Protein AF-A0A7Y7AGE1-F1 (afdb_monomer_lite)

Structure (mmCIF, N/CA/C/O backbone):
data_AF-A0A7Y7AGE1-F1
#
_entry.id   AF-A0A7Y7AGE1-F1
#
loop_
_atom_site.group_PDB
_atom_site.id
_atom_site.type_symbol
_atom_site.label_atom_id
_atom_site.label_alt_id
_atom_site.label_comp_id
_atom_site.label_asym_id
_atom_site.label_entity_id
_atom_site.label_seq_id
_atom_site.pdbx_PDB_ins_code
_atom_site.Cartn_x
_atom_site.Cartn_y
_atom_site.Cartn_z
_atom_site.occupancy
_atom_site.B_iso_or_equiv
_atom_site.auth_seq_id
_atom_site.auth_comp_id
_atom_site.auth_asym_id
_atom_site.auth_atom_id
_atom_site.pdbx_PDB_model_num
ATOM 1 N N . MET A 1 1 ? -17.726 -6.068 -0.610 1.00 69.38 1 MET A N 1
ATOM 2 C CA . MET A 1 1 ? -16.366 -5.633 -0.973 1.00 69.38 1 MET A CA 1
ATOM 3 C C . MET A 1 1 ? -15.439 -6.818 -0.758 1.00 69.38 1 MET A C 1
ATOM 5 O O . MET A 1 1 ? -15.573 -7.472 0.273 1.00 69.38 1 MET A O 1
ATOM 9 N N . ASP A 1 2 ? -14.623 -7.178 -1.748 1.00 85.50 2 ASP A N 1
ATOM 10 C CA . ASP A 1 2 ? -13.663 -8.278 -1.608 1.00 85.50 2 ASP A CA 1
ATOM 11 C C . ASP A 1 2 ? -12.517 -7.809 -0.698 1.00 85.50 2 ASP A C 1
ATOM 13 O O . ASP A 1 2 ? -11.863 -6.814 -0.989 1.00 85.50 2 ASP A O 1
ATOM 17 N N . LYS A 1 3 ? -12.334 -8.489 0.438 1.00 86.19 3 LYS A N 1
ATOM 18 C CA . LYS A 1 3 ? -11.320 -8.181 1.462 1.00 86.19 3 LYS A CA 1
ATOM 19 C C . LYS A 1 3 ? -10.114 -9.132 1.377 1.00 86.19 3 LYS A C 1
ATOM 21 O O . LYS A 1 3 ? -9.362 -9.287 2.336 1.00 86.19 3 LYS A O 1
ATOM 26 N N . SER A 1 4 ? -9.967 -9.870 0.275 1.00 93.31 4 SER A N 1
ATOM 27 C CA . SER A 1 4 ? -8.848 -10.789 0.091 1.00 93.31 4 SER A CA 1
ATOM 28 C C . SER A 1 4 ? -7.565 -10.035 -0.253 1.00 93.31 4 SER A C 1
ATOM 30 O O . SER A 1 4 ? -7.559 -9.051 -0.993 1.00 93.31 4 SER A O 1
ATOM 32 N N . PHE A 1 5 ? -6.432 -10.557 0.223 1.00 92.25 5 PHE A N 1
ATOM 33 C CA . PHE A 1 5 ? -5.130 -9.982 -0.111 1.00 92.25 5 PHE A CA 1
ATOM 34 C C . PHE A 1 5 ? -4.842 -10.026 -1.620 1.00 92.25 5 PHE A C 1
ATOM 36 O O . PHE A 1 5 ? -4.198 -9.129 -2.153 1.00 92.25 5 PHE A O 1
ATOM 43 N N . THR A 1 6 ? -5.356 -11.034 -2.330 1.00 93.00 6 THR A N 1
ATOM 44 C CA . THR A 1 6 ? -5.232 -11.129 -3.789 1.00 93.00 6 THR A CA 1
ATOM 45 C C . THR A 1 6 ? -5.949 -9.982 -4.497 1.00 93.00 6 THR A C 1
ATOM 47 O O . THR A 1 6 ? -5.384 -9.395 -5.419 1.00 93.00 6 THR A O 1
ATOM 50 N N . PHE A 1 7 ? -7.159 -9.625 -4.057 1.00 92.19 7 PHE A N 1
ATOM 51 C CA . PHE A 1 7 ? -7.859 -8.455 -4.581 1.00 92.19 7 PHE A CA 1
ATOM 52 C C . PHE A 1 7 ? -7.078 -7.169 -4.282 1.00 92.19 7 PHE A C 1
ATOM 54 O O . PHE A 1 7 ? -6.804 -6.400 -5.201 1.00 92.19 7 PHE A O 1
ATOM 61 N N . PHE A 1 8 ? -6.613 -6.991 -3.040 1.00 92.31 8 PHE A N 1
ATOM 62 C CA . PHE A 1 8 ? -5.775 -5.853 -2.649 1.00 92.31 8 PHE A CA 1
ATOM 63 C C . PHE A 1 8 ? -4.520 -5.720 -3.522 1.00 92.31 8 PHE A C 1
ATOM 65 O O . PHE A 1 8 ? -4.226 -4.647 -4.041 1.00 92.31 8 PHE A O 1
ATOM 72 N N . GLN A 1 9 ? -3.803 -6.821 -3.752 1.00 91.25 9 GLN A N 1
ATOM 73 C CA . GLN A 1 9 ? -2.637 -6.853 -4.633 1.00 91.25 9 GLN A CA 1
ATOM 74 C C . GLN A 1 9 ? -2.954 -6.406 -6.058 1.00 91.25 9 GLN A C 1
ATOM 76 O O . GLN A 1 9 ? -2.137 -5.713 -6.660 1.00 91.25 9 GLN A O 1
ATOM 81 N N . ASN A 1 10 ? -4.105 -6.797 -6.604 1.00 90.12 10 ASN A N 1
ATOM 82 C CA . ASN A 1 10 ? -4.500 -6.391 -7.948 1.00 90.12 10 ASN A CA 1
ATOM 83 C C . ASN A 1 10 ? -4.824 -4.895 -8.004 1.00 90.12 10 ASN A C 1
ATOM 85 O O . ASN A 1 10 ? -4.302 -4.218 -8.881 1.00 90.12 10 ASN A O 1
ATOM 89 N N . VAL A 1 11 ? -5.551 -4.364 -7.014 1.00 90.75 11 VAL A N 1
ATOM 90 C CA . VAL A 1 11 ? -5.796 -2.914 -6.892 1.00 90.75 11 VAL A CA 1
ATOM 91 C C . VAL A 1 11 ? -4.474 -2.142 -6.855 1.00 90.75 11 VAL A C 1
ATOM 93 O O . VAL A 1 11 ? -4.287 -1.183 -7.600 1.00 90.75 11 VAL A O 1
ATOM 96 N N . MET A 1 12 ? -3.517 -2.588 -6.035 1.00 90.31 12 MET A N 1
ATOM 97 C CA . MET A 1 12 ? -2.203 -1.943 -5.945 1.00 90.31 12 MET A CA 1
ATOM 98 C C . MET A 1 12 ? -1.417 -2.048 -7.257 1.00 90.31 12 MET A C 1
ATOM 100 O O . MET A 1 12 ? -0.765 -1.090 -7.657 1.00 90.31 12 MET A O 1
ATOM 104 N N . LYS A 1 13 ? -1.476 -3.180 -7.966 1.00 88.19 13 LYS A N 1
ATOM 105 C CA . LYS A 1 13 ? -0.826 -3.319 -9.280 1.00 88.19 13 LYS A CA 1
ATOM 106 C C . LYS A 1 13 ? -1.416 -2.372 -10.319 1.00 88.19 13 LYS A C 1
ATOM 108 O O . LYS A 1 13 ? -0.651 -1.743 -11.047 1.00 88.19 13 LYS A O 1
ATOM 113 N N . ASP A 1 14 ? -2.739 -2.262 -10.366 1.00 88.19 14 ASP A N 1
ATOM 114 C CA . ASP A 1 14 ? -3.439 -1.404 -11.320 1.00 88.19 14 ASP A CA 1
ATOM 115 C C . ASP A 1 14 ? -3.145 0.077 -11.043 1.00 88.19 14 ASP A C 1
ATOM 117 O O . ASP A 1 14 ? -2.860 0.837 -11.970 1.00 88.19 14 ASP A O 1
ATOM 121 N N . ALA A 1 15 ? -3.080 0.465 -9.766 1.00 86.62 15 ALA A N 1
ATOM 122 C CA . ALA A 1 15 ? -2.690 1.810 -9.346 1.00 86.62 15 ALA A CA 1
ATOM 123 C C . ALA A 1 15 ? -1.250 2.184 -9.770 1.00 86.62 15 ALA A C 1
ATOM 125 O O . ALA A 1 15 ? -0.953 3.351 -10.020 1.00 86.62 15 ALA A O 1
ATOM 126 N N . PHE A 1 16 ? -0.351 1.201 -9.897 1.00 82.06 16 PHE A N 1
ATOM 127 C CA . PHE A 1 16 ? 1.056 1.390 -10.288 1.00 82.06 16 PHE A CA 1
ATOM 128 C C . PHE A 1 16 ? 1.345 1.147 -11.779 1.00 82.06 16 PHE A C 1
ATOM 130 O O . PHE A 1 16 ? 2.519 1.049 -12.160 1.00 82.06 16 PHE A O 1
ATOM 137 N N . ALA A 1 17 ? 0.320 1.038 -12.631 1.00 74.06 17 ALA A N 1
ATOM 138 C CA . ALA A 1 17 ? 0.479 0.671 -14.037 1.00 74.06 17 ALA A CA 1
ATOM 139 C C . ALA A 1 17 ? 1.574 1.481 -14.775 1.00 74.06 17 ALA A C 1
ATOM 141 O O . ALA A 1 17 ? 1.748 2.686 -14.584 1.00 74.06 17 ALA A O 1
ATOM 142 N N . GLY A 1 18 ? 2.323 0.801 -15.653 1.00 71.38 18 GLY A N 1
ATOM 143 C CA . GLY A 1 18 ? 3.429 1.386 -16.421 1.00 71.38 18 GLY A CA 1
ATOM 144 C C . GLY A 1 18 ? 4.798 1.226 -15.749 1.00 71.38 18 GLY A C 1
ATOM 145 O O . GLY A 1 18 ? 5.133 0.159 -15.238 1.00 71.38 18 GLY A O 1
ATOM 146 N N . SER A 1 19 ? 5.621 2.279 -15.773 1.00 60.25 19 SER A N 1
ATOM 147 C CA . SER A 1 19 ? 7.038 2.275 -15.353 1.00 60.25 19 SER A CA 1
ATOM 148 C C . SER A 1 19 ? 7.273 1.966 -13.869 1.00 60.25 19 SER A C 1
ATOM 150 O O . SER A 1 19 ? 8.413 1.765 -13.459 1.00 60.25 19 SER A O 1
ATOM 152 N N . PHE A 1 20 ? 6.215 1.965 -13.058 1.00 63.88 20 PHE A N 1
ATOM 153 C CA . PHE A 1 20 ? 6.279 1.837 -11.604 1.00 63.88 20 PHE A CA 1
ATOM 154 C C . PHE A 1 20 ? 5.892 0.438 -11.097 1.00 63.88 20 PHE A C 1
ATOM 156 O O . PHE A 1 20 ? 6.051 0.149 -9.910 1.00 63.88 20 PHE A O 1
ATOM 163 N N . ALA A 1 21 ? 5.467 -0.455 -11.998 1.00 66.38 21 ALA A N 1
ATOM 164 C CA . ALA A 1 21 ? 4.986 -1.796 -11.673 1.00 66.38 21 ALA A CA 1
ATOM 165 C C . ALA A 1 21 ? 6.027 -2.685 -10.966 1.00 66.38 21 ALA A C 1
ATOM 167 O O . ALA A 1 21 ? 5.657 -3.658 -10.323 1.00 66.38 21 ALA A O 1
ATOM 168 N N . SER A 1 22 ? 7.324 -2.375 -11.050 1.00 71.50 22 SER A N 1
ATOM 169 C CA . SER A 1 22 ? 8.381 -3.157 -10.394 1.00 71.50 22 SER A CA 1
ATOM 170 C C . SER A 1 22 ? 8.583 -2.841 -8.907 1.00 71.50 22 SER A C 1
ATOM 172 O O . SER A 1 22 ? 9.380 -3.521 -8.266 1.00 71.50 22 SER A O 1
ATOM 174 N N . ALA A 1 23 ? 7.935 -1.798 -8.371 1.00 72.56 23 ALA A N 1
ATOM 175 C CA . ALA A 1 23 ? 8.096 -1.361 -6.977 1.00 72.56 23 ALA A CA 1
ATOM 176 C C . ALA A 1 23 ? 6.802 -1.449 -6.148 1.00 72.56 23 ALA A C 1
ATOM 178 O O . ALA A 1 23 ? 6.797 -1.072 -4.977 1.00 72.56 23 ALA A O 1
ATOM 179 N N . TYR A 1 24 ? 5.700 -1.940 -6.726 1.00 79.88 24 TYR A N 1
ATOM 180 C CA . TYR A 1 24 ? 4.398 -1.979 -6.047 1.00 79.88 24 TYR A CA 1
ATOM 181 C C . TYR A 1 24 ? 4.404 -2.842 -4.769 1.00 79.88 24 TYR A C 1
ATOM 183 O O . TYR A 1 24 ? 3.575 -2.642 -3.896 1.00 79.88 24 TYR A O 1
ATOM 191 N N . ASP A 1 25 ? 5.322 -3.798 -4.632 1.00 79.00 25 ASP A N 1
ATOM 192 C CA . ASP A 1 25 ? 5.447 -4.677 -3.465 1.00 79.00 25 ASP A CA 1
ATOM 193 C C . ASP A 1 25 ? 6.415 -4.140 -2.393 1.00 79.00 25 ASP A C 1
ATOM 195 O O . ASP A 1 25 ? 6.484 -4.692 -1.293 1.00 79.00 25 ASP A O 1
ATOM 199 N N . LYS A 1 26 ? 7.124 -3.041 -2.683 1.00 81.50 26 LYS A N 1
ATOM 200 C CA . LYS A 1 26 ? 8.113 -2.405 -1.803 1.00 81.50 26 LYS A CA 1
ATOM 201 C C . LYS 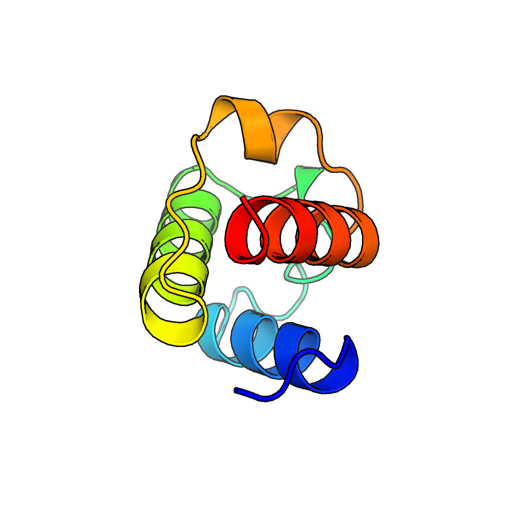A 1 26 ? 7.607 -1.058 -1.305 1.00 81.50 26 LYS A C 1
ATOM 203 O O . LYS A 1 26 ? 8.036 -0.008 -1.774 1.00 81.50 26 LYS A O 1
ATOM 208 N N . VAL A 1 27 ? 6.710 -1.099 -0.322 1.00 82.69 27 VAL A N 1
ATOM 209 C CA . VAL A 1 27 ? 6.037 0.093 0.229 1.00 82.69 27 VAL A CA 1
ATOM 210 C C . VAL A 1 27 ? 7.032 1.166 0.692 1.00 82.69 27 VAL A C 1
ATOM 212 O O . VAL A 1 27 ? 6.841 2.349 0.426 1.00 82.69 27 VAL A O 1
ATOM 215 N N . GLN A 1 28 ? 8.141 0.751 1.307 1.00 81.50 28 GLN A N 1
ATOM 216 C CA . GLN A 1 28 ? 9.216 1.642 1.766 1.00 81.50 28 GLN A CA 1
ATOM 217 C C . GLN A 1 28 ? 9.929 2.417 0.639 1.00 81.50 28 GLN A C 1
ATOM 219 O O . GLN A 1 28 ? 10.514 3.467 0.897 1.00 81.50 28 GLN A O 1
ATOM 224 N N . ASP A 1 29 ? 9.894 1.904 -0.595 1.00 84.88 29 ASP A N 1
ATOM 225 C CA . ASP A 1 29 ? 10.570 2.497 -1.755 1.00 84.88 29 ASP A CA 1
ATOM 226 C C . ASP A 1 29 ? 9.632 3.434 -2.534 1.00 84.88 29 ASP A C 1
ATOM 228 O O . ASP A 1 29 ? 10.024 4.022 -3.547 1.00 84.88 29 ASP A O 1
ATOM 232 N N . TRP A 1 30 ? 8.378 3.575 -2.093 1.00 86.81 30 TRP A N 1
ATOM 233 C CA . TRP A 1 30 ? 7.418 4.448 -2.746 1.00 86.81 30 TRP A CA 1
ATOM 234 C C . TRP A 1 30 ? 7.808 5.913 -2.572 1.00 86.81 30 TRP A C 1
ATOM 236 O O . TRP A 1 30 ? 7.960 6.441 -1.472 1.00 86.81 30 TRP A O 1
ATOM 246 N N . THR A 1 31 ? 7.907 6.603 -3.700 1.00 87.38 31 THR A N 1
ATOM 247 C CA . THR A 1 31 ? 7.960 8.062 -3.745 1.00 87.38 31 THR A CA 1
ATOM 248 C C . THR A 1 31 ? 6.676 8.664 -3.175 1.00 87.38 31 THR A C 1
ATOM 250 O O . THR A 1 31 ? 5.617 8.034 -3.194 1.00 87.38 31 THR A O 1
ATOM 253 N N . SER A 1 32 ? 6.721 9.933 -2.763 1.00 87.38 32 SER A N 1
ATOM 254 C CA . SER A 1 32 ? 5.532 10.637 -2.263 1.00 87.38 32 SER A CA 1
ATOM 255 C C . SER A 1 32 ? 4.356 10.594 -3.246 1.00 87.38 32 SER A C 1
ATOM 257 O O . SER A 1 32 ? 3.211 10.480 -2.824 1.00 87.38 32 SER A O 1
ATOM 259 N N . MET A 1 33 ? 4.628 10.641 -4.556 1.00 87.88 33 MET A N 1
ATOM 260 C CA . MET A 1 33 ? 3.594 10.537 -5.591 1.00 87.88 33 MET A CA 1
ATOM 261 C C . MET A 1 33 ? 2.953 9.145 -5.621 1.00 87.88 33 MET A C 1
ATOM 263 O O . MET A 1 33 ? 1.733 9.037 -5.677 1.00 87.88 33 MET A O 1
ATOM 267 N N . GLN A 1 34 ? 3.762 8.088 -5.536 1.00 86.75 34 GLN A N 1
ATOM 268 C CA . GLN A 1 34 ? 3.272 6.709 -5.475 1.00 86.75 34 GLN A CA 1
ATOM 269 C C . GLN A 1 34 ? 2.460 6.461 -4.203 1.00 86.75 34 GLN A C 1
ATOM 271 O O . GLN A 1 34 ? 1.395 5.857 -4.266 1.00 86.75 34 GLN A O 1
ATOM 276 N N . SER A 1 35 ? 2.907 6.991 -3.061 1.00 88.38 35 SER A N 1
ATOM 277 C CA . SER A 1 35 ? 2.139 6.923 -1.817 1.00 88.38 35 SER A CA 1
ATOM 278 C C . SER A 1 35 ? 0.773 7.596 -1.951 1.00 88.38 35 SER A C 1
ATOM 280 O O . SER A 1 35 ? -0.215 7.031 -1.503 1.00 88.38 35 SER A O 1
ATOM 282 N N . LEU A 1 36 ? 0.694 8.771 -2.585 1.00 88.75 36 LEU A N 1
ATOM 283 C CA . LEU A 1 36 ? -0.579 9.465 -2.808 1.00 88.75 36 LEU A CA 1
ATOM 284 C C . LEU A 1 36 ? -1.522 8.669 -3.713 1.00 88.75 36 LEU A C 1
ATOM 286 O O . LEU A 1 36 ? -2.691 8.527 -3.376 1.00 88.75 36 LEU A O 1
ATOM 290 N N . ILE A 1 37 ? -1.009 8.109 -4.813 1.00 89.12 37 ILE A N 1
ATOM 291 C CA . ILE A 1 37 ? -1.792 7.247 -5.711 1.00 89.12 37 ILE A CA 1
ATOM 292 C C . ILE A 1 37 ? -2.393 6.067 -4.935 1.00 89.12 37 ILE A C 1
ATOM 294 O O . ILE A 1 37 ? -3.572 5.761 -5.091 1.00 89.12 37 ILE A O 1
ATOM 298 N N . VAL A 1 38 ? -1.608 5.441 -4.057 1.00 89.81 38 VAL A N 1
ATOM 299 C CA . VAL A 1 38 ? -2.077 4.323 -3.229 1.00 89.81 38 VAL A CA 1
ATOM 300 C C . VAL A 1 38 ? -3.127 4.749 -2.224 1.00 89.81 38 VAL A C 1
ATOM 302 O O . VAL A 1 38 ? -4.128 4.056 -2.090 1.00 89.81 38 VAL A O 1
ATOM 305 N N . VAL A 1 39 ? -2.924 5.869 -1.526 1.00 90.69 39 VAL A N 1
ATOM 306 C CA . VAL A 1 39 ? -3.936 6.395 -0.598 1.00 90.69 39 VAL A CA 1
ATOM 307 C C . VAL A 1 39 ? -5.254 6.614 -1.331 1.00 90.69 39 VAL A C 1
ATOM 309 O O . VAL A 1 39 ? -6.283 6.172 -0.839 1.00 90.69 39 VAL A O 1
ATOM 312 N N . SER A 1 40 ? -5.221 7.227 -2.517 1.00 90.94 40 SER A N 1
ATOM 313 C CA . SER A 1 40 ? -6.422 7.438 -3.328 1.00 90.94 40 SER A CA 1
ATOM 314 C C . SER A 1 40 ? -7.077 6.126 -3.766 1.00 90.94 40 SER A C 1
ATOM 316 O O . SER A 1 40 ? -8.293 6.009 -3.683 1.00 90.94 40 SER A O 1
ATOM 318 N N . ALA A 1 41 ? -6.297 5.121 -4.175 1.00 91.56 41 ALA A N 1
ATOM 319 C CA . ALA A 1 41 ? -6.838 3.811 -4.539 1.00 91.56 41 ALA A CA 1
ATOM 320 C C . ALA A 1 41 ? -7.449 3.074 -3.332 1.00 91.56 41 ALA A C 1
ATOM 322 O O . ALA A 1 41 ? -8.465 2.398 -3.465 1.00 91.56 41 ALA A O 1
ATOM 323 N N . ILE A 1 42 ? -6.845 3.193 -2.146 1.00 92.25 42 ILE A N 1
ATOM 324 C CA . ILE A 1 42 ? -7.398 2.625 -0.910 1.00 92.25 42 ILE A CA 1
ATOM 325 C C . ILE A 1 42 ? -8.720 3.312 -0.564 1.00 92.25 42 ILE A C 1
ATOM 327 O O . ILE A 1 42 ? -9.691 2.620 -0.289 1.00 92.25 42 ILE A O 1
ATOM 331 N N . ASP A 1 43 ? -8.770 4.641 -0.618 1.00 92.50 43 ASP A N 1
ATOM 332 C CA . ASP A 1 43 ? -9.983 5.419 -0.356 1.00 92.50 43 ASP A CA 1
ATOM 333 C C . ASP A 1 43 ? -11.118 5.016 -1.315 1.00 92.50 43 ASP A C 1
ATOM 335 O O . ASP A 1 43 ? -12.199 4.637 -0.880 1.00 92.50 43 ASP A O 1
ATOM 339 N N . GLU A 1 44 ? -10.841 4.943 -2.620 1.00 92.19 44 GLU A N 1
ATOM 340 C CA . GLU A 1 44 ? -11.829 4.550 -3.635 1.00 92.19 44 GLU A CA 1
ATOM 341 C C . GLU A 1 44 ? -12.349 3.113 -3.456 1.00 92.19 44 GLU A C 1
ATOM 343 O O . GLU A 1 44 ? -13.545 2.850 -3.610 1.00 92.19 44 GLU A O 1
ATOM 348 N N . HIS A 1 45 ? -11.459 2.163 -3.154 1.00 92.62 45 HIS A N 1
ATOM 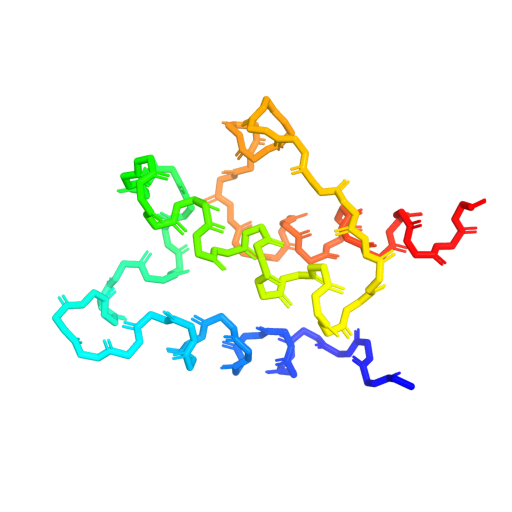349 C CA . HIS A 1 45 ? -11.812 0.744 -3.114 1.00 92.62 45 HIS A CA 1
ATOM 350 C C . HIS A 1 45 ? -12.213 0.223 -1.738 1.00 92.62 45 HIS A C 1
ATOM 352 O O . HIS A 1 45 ? -12.777 -0.869 -1.690 1.00 92.62 45 HIS A O 1
ATOM 358 N N . TYR A 1 46 ? -11.901 0.941 -0.657 1.00 91.56 46 TYR A N 1
ATOM 359 C CA . TYR A 1 46 ? -12.104 0.498 0.727 1.00 91.56 46 TYR A CA 1
ATOM 360 C C . TYR A 1 46 ? -12.807 1.531 1.615 1.00 91.56 46 TYR A C 1
ATOM 362 O O . TYR A 1 46 ? -13.158 1.175 2.737 1.00 91.56 46 TYR A O 1
ATOM 370 N N . ASP A 1 47 ? -13.048 2.755 1.127 1.00 91.00 47 ASP A N 1
ATOM 371 C CA . ASP A 1 47 ? -13.622 3.876 1.896 1.00 91.00 47 ASP A CA 1
ATOM 372 C C . ASP A 1 47 ? -12.797 4.192 3.161 1.00 91.00 47 ASP A C 1
ATOM 374 O O . ASP A 1 47 ? -13.316 4.504 4.232 1.00 91.00 47 ASP A O 1
ATOM 378 N N . VAL A 1 48 ? -11.471 4.032 3.049 1.00 92.31 48 VAL A N 1
ATOM 379 C CA . VAL A 1 48 ? -10.512 4.203 4.146 1.00 92.31 48 VAL A CA 1
ATOM 380 C C . VAL A 1 48 ? -9.501 5.288 3.810 1.00 92.31 48 VAL A C 1
ATOM 382 O O . VAL A 1 48 ? -8.683 5.151 2.899 1.00 92.31 48 VAL A O 1
ATOM 385 N N . LEU A 1 49 ? -9.449 6.313 4.662 1.00 89.94 49 LEU A N 1
ATOM 386 C CA . LEU A 1 49 ? -8.426 7.345 4.580 1.00 89.94 49 LEU A CA 1
ATOM 387 C C . LEU A 1 49 ? -7.150 6.920 5.330 1.00 89.94 49 LEU A C 1
ATOM 389 O O . LEU A 1 49 ? -7.123 6.766 6.558 1.00 89.94 49 LEU A O 1
ATOM 393 N N . MET A 1 50 ? -6.060 6.762 4.583 1.00 88.81 50 MET A N 1
ATOM 394 C CA . MET A 1 50 ? -4.723 6.480 5.113 1.00 88.81 50 MET A CA 1
ATOM 395 C C . MET A 1 50 ? -3.877 7.754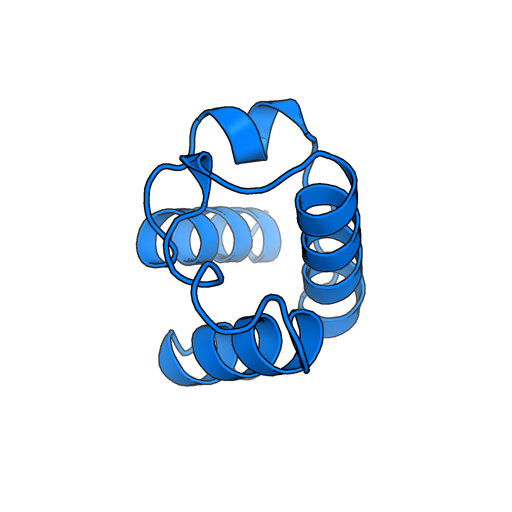 5.129 1.00 88.81 50 MET A C 1
ATOM 397 O O . MET A 1 50 ? -3.712 8.422 4.109 1.00 88.81 50 MET A O 1
ATOM 401 N N . SER A 1 51 ? -3.282 8.080 6.273 1.00 85.81 51 SER A N 1
ATOM 402 C CA . SER A 1 51 ? -2.310 9.168 6.363 1.00 85.81 51 SER A CA 1
ATOM 403 C C . SER A 1 51 ? -0.929 8.735 5.858 1.00 85.81 51 SER A C 1
ATOM 405 O O . SER A 1 51 ? -0.558 7.558 5.861 1.00 85.81 51 SER A O 1
ATOM 407 N N . HIS A 1 52 ? -0.113 9.715 5.465 1.00 79.56 52 HIS A N 1
ATOM 408 C CA . HIS A 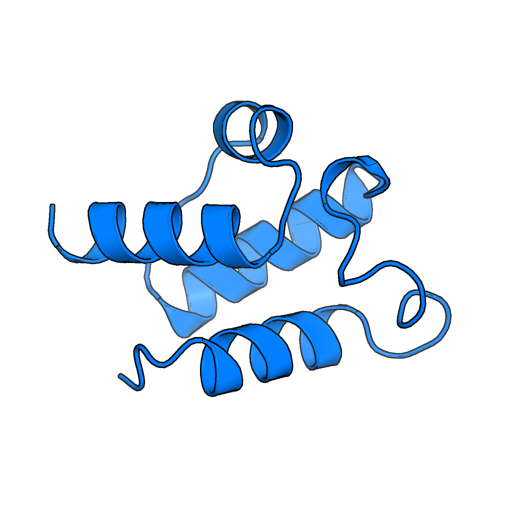1 52 ? 1.262 9.458 5.033 1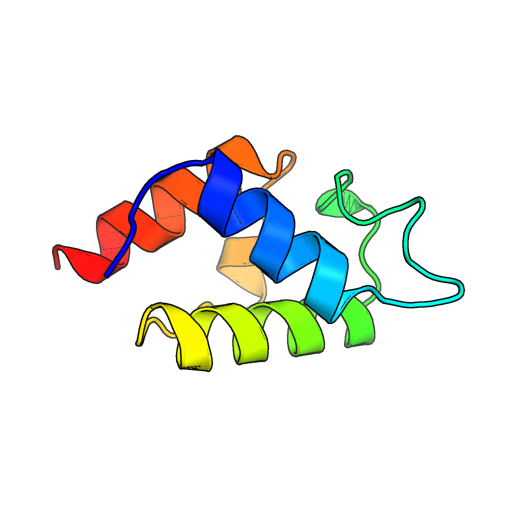.00 79.56 52 HIS A CA 1
ATOM 409 C C . HIS A 1 52 ? 2.134 8.844 6.149 1.00 79.56 52 HIS A C 1
ATOM 411 O O . HIS A 1 52 ? 3.008 8.025 5.870 1.00 79.56 52 HIS A O 1
ATOM 417 N N . GLU A 1 53 ? 1.892 9.195 7.418 1.00 81.62 53 GLU A N 1
ATOM 418 C CA . GLU A 1 53 ? 2.614 8.614 8.560 1.00 81.62 53 GLU A CA 1
ATOM 419 C C . GLU A 1 53 ? 2.274 7.134 8.773 1.00 81.62 53 GLU A C 1
ATOM 421 O O . GLU A 1 53 ? 3.147 6.326 9.093 1.00 81.62 53 GLU A O 1
ATOM 426 N N . GLU A 1 54 ? 1.018 6.749 8.542 1.00 86.19 54 GLU A N 1
ATOM 427 C CA . GLU A 1 54 ? 0.582 5.357 8.662 1.00 86.19 54 GLU A CA 1
ATOM 428 C C . GLU A 1 54 ? 1.223 4.461 7.604 1.00 86.19 54 GLU A C 1
ATOM 430 O O . GLU A 1 54 ? 1.570 3.318 7.918 1.00 86.19 54 GLU A O 1
ATOM 435 N N . LEU A 1 55 ? 1.423 5.002 6.397 1.00 84.44 55 LEU A N 1
ATOM 436 C CA . LEU A 1 55 ? 2.130 4.363 5.286 1.00 84.44 55 LEU A CA 1
ATOM 437 C C . LEU A 1 55 ? 3.637 4.246 5.524 1.00 84.44 55 LEU A C 1
ATOM 439 O O . LEU A 1 55 ? 4.211 3.207 5.220 1.00 84.44 55 LEU A O 1
ATOM 443 N N . LYS A 1 56 ? 4.284 5.259 6.115 1.00 80.31 56 LYS A N 1
ATOM 444 C CA . LYS A 1 56 ? 5.733 5.222 6.404 1.00 80.31 56 LYS A CA 1
ATOM 445 C C . LYS A 1 56 ? 6.160 4.070 7.311 1.00 80.31 56 LYS A C 1
ATOM 447 O O . LYS A 1 56 ? 7.303 3.635 7.243 1.00 80.31 56 LYS A O 1
ATOM 452 N N . ASN A 1 57 ? 5.258 3.598 8.165 1.00 82.12 57 ASN A N 1
ATOM 453 C CA . ASN A 1 57 ? 5.520 2.500 9.096 1.00 82.12 57 ASN A CA 1
ATOM 454 C C . ASN A 1 57 ? 5.187 1.118 8.511 1.00 82.12 57 ASN A C 1
ATOM 456 O O . ASN A 1 57 ? 5.138 0.141 9.254 1.00 82.12 57 ASN A O 1
ATOM 460 N N . VAL A 1 58 ? 4.877 1.039 7.217 1.00 88.31 58 VAL A N 1
ATOM 461 C CA . VAL A 1 58 ? 4.512 -0.196 6.526 1.00 88.31 58 VAL A CA 1
ATOM 462 C C . VAL A 1 58 ? 5.650 -0.591 5.602 1.00 88.31 58 VAL A C 1
ATOM 464 O O . VAL A 1 58 ? 6.035 0.168 4.717 1.00 88.31 58 VAL A O 1
ATOM 467 N N . MET A 1 59 ? 6.173 -1.799 5.792 1.00 83.44 59 MET A N 1
ATOM 468 C CA . MET A 1 59 ? 7.298 -2.296 4.995 1.00 83.44 5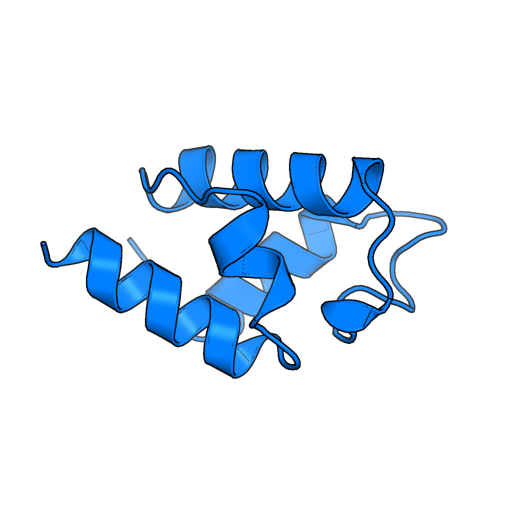9 MET A CA 1
ATOM 469 C C . MET A 1 59 ? 6.815 -3.201 3.865 1.00 83.44 59 MET A C 1
ATOM 471 O O . MET A 1 59 ? 7.434 -3.260 2.801 1.00 83.44 59 MET A O 1
ATOM 475 N N . LYS A 1 60 ? 5.699 -3.904 4.092 1.00 86.81 60 LYS A N 1
ATOM 476 C CA . LYS A 1 60 ? 5.145 -4.901 3.173 1.00 86.81 60 LYS A CA 1
ATOM 477 C C . LYS A 1 60 ? 3.700 -4.603 2.813 1.00 86.81 60 LYS A C 1
ATOM 479 O O . LYS A 1 60 ? 2.919 -4.112 3.622 1.00 86.81 60 LYS A O 1
ATOM 484 N N . LEU A 1 61 ? 3.313 -5.019 1.612 1.00 88.94 61 LEU A N 1
ATOM 485 C CA . LEU A 1 61 ? 1.944 -4.866 1.126 1.00 88.94 61 LEU A CA 1
ATOM 486 C C . LEU A 1 61 ? 0.910 -5.623 1.985 1.00 88.94 61 LEU A C 1
ATOM 488 O O . LEU A 1 61 ? -0.220 -5.174 2.138 1.00 88.94 61 LEU A O 1
ATOM 492 N N . GLU A 1 62 ? 1.301 -6.755 2.573 1.00 90.44 62 GLU A N 1
ATOM 493 C CA . GLU A 1 62 ? 0.457 -7.542 3.486 1.00 90.44 62 GLU A CA 1
ATOM 494 C C . GLU A 1 62 ? 0.122 -6.761 4.761 1.00 90.44 62 GLU A C 1
ATOM 496 O O . GLU A 1 62 ? -1.022 -6.762 5.208 1.00 90.44 62 GLU A O 1
ATOM 501 N N . GLU A 1 63 ? 1.105 -6.052 5.319 1.00 90.94 63 GLU A N 1
ATOM 502 C CA . GLU A 1 63 ? 0.921 -5.189 6.490 1.00 90.94 63 GLU A CA 1
ATOM 503 C C . GLU A 1 63 ? 0.011 -4.005 6.154 1.00 90.94 63 GLU A C 1
ATOM 505 O O . GLU A 1 63 ? -0.851 -3.648 6.958 1.00 90.94 63 GLU A O 1
ATOM 510 N N . LEU A 1 64 ? 0.159 -3.432 4.951 1.00 91.81 64 LEU A N 1
ATOM 511 C CA . LEU A 1 64 ? -0.736 -2.382 4.465 1.00 91.81 64 LEU A CA 1
ATOM 512 C C . LEU A 1 64 ? -2.180 -2.875 4.432 1.00 91.81 64 LEU A C 1
ATOM 514 O O . LEU A 1 64 ? -3.069 -2.218 4.963 1.00 91.81 64 LEU A O 1
ATOM 518 N N . HIS A 1 65 ? -2.394 -4.052 3.845 1.00 93.69 65 HIS A N 1
ATOM 519 C CA . HIS A 1 65 ? -3.713 -4.654 3.734 1.00 93.69 65 HIS A CA 1
ATOM 520 C C . HIS A 1 65 ? -4.347 -4.878 5.113 1.00 93.69 65 HIS A C 1
ATOM 522 O O . HIS A 1 65 ? -5.493 -4.494 5.320 1.00 93.69 65 HIS A O 1
ATOM 528 N N . GLN A 1 66 ? -3.598 -5.415 6.082 1.00 92.94 66 GLN A N 1
ATOM 529 C CA . GLN A 1 66 ? -4.109 -5.597 7.447 1.00 92.94 66 GLN A CA 1
ATOM 530 C C . GLN A 1 66 ? -4.512 -4.270 8.103 1.00 92.94 66 GLN A C 1
ATOM 532 O O . GLN A 1 66 ? -5.566 -4.209 8.731 1.00 92.94 66 GLN A O 1
ATOM 537 N N . LYS A 1 67 ? -3.727 -3.198 7.929 1.00 92.25 67 LYS A N 1
ATOM 538 C CA . LYS A 1 67 ? -4.088 -1.867 8.448 1.00 92.25 67 LYS A CA 1
ATOM 539 C C . LYS A 1 67 ? -5.360 -1.314 7.809 1.00 92.25 67 LYS A C 1
ATOM 541 O O . LYS A 1 67 ? -6.188 -0.741 8.509 1.00 92.25 67 LYS A O 1
ATOM 546 N N . VAL A 1 68 ? -5.518 -1.487 6.496 1.00 92.88 68 VAL A N 1
ATOM 547 C CA . VAL A 1 68 ? -6.733 -1.062 5.785 1.00 92.88 68 VAL A CA 1
ATOM 548 C C . VAL A 1 68 ? -7.947 -1.819 6.316 1.00 92.88 68 VAL A C 1
ATOM 550 O O . VAL A 1 68 ? -8.952 -1.195 6.633 1.00 92.88 68 VAL A O 1
ATOM 553 N N . LEU A 1 69 ? -7.838 -3.138 6.500 1.00 93.00 69 LEU A N 1
ATOM 554 C CA . LEU A 1 69 ? -8.932 -3.939 7.052 1.00 93.00 69 LEU A CA 1
ATOM 555 C C . LEU A 1 69 ? -9.301 -3.537 8.483 1.00 93.00 69 LEU A C 1
ATOM 557 O O . LEU A 1 69 ? -10.486 -3.455 8.779 1.00 93.00 69 LEU A O 1
ATOM 561 N N . GLN A 1 70 ? -8.312 -3.250 9.337 1.00 91.88 70 GLN A N 1
ATOM 562 C CA . GLN A 1 70 ? -8.560 -2.747 10.693 1.00 91.88 70 GLN A CA 1
ATOM 563 C C . GLN A 1 70 ? -9.385 -1.459 10.668 1.00 91.88 70 GLN A C 1
ATOM 565 O O . GLN A 1 70 ? -10.351 -1.350 11.409 1.00 91.88 70 GLN A O 1
ATOM 570 N N . LYS A 1 71 ? -9.056 -0.526 9.768 1.00 90.19 71 LYS A N 1
ATOM 571 C CA . LYS A 1 71 ? -9.807 0.724 9.610 1.00 90.19 71 LYS A CA 1
ATOM 572 C C . LYS A 1 71 ? -11.182 0.558 8.970 1.00 90.19 71 LYS A C 1
ATOM 574 O O . LYS A 1 71 ? -12.056 1.361 9.246 1.00 90.19 71 LYS A O 1
ATOM 579 N N . CYS A 1 72 ? -11.375 -0.432 8.100 1.00 86.75 72 CYS A N 1
ATOM 580 C CA . CYS A 1 72 ? -12.700 -0.719 7.542 1.00 86.75 72 CYS A CA 1
ATOM 581 C C . CYS A 1 72 ? -13.690 -1.231 8.600 1.00 86.75 72 CYS A C 1
ATOM 583 O O . CYS A 1 72 ? -14.893 -1.213 8.346 1.00 86.75 72 CYS A O 1
ATOM 585 N N . ASP A 1 73 ? -13.186 -1.794 9.699 1.00 78.94 73 ASP A N 1
ATOM 586 C CA . ASP A 1 73 ? -13.995 -2.407 10.753 1.00 78.94 73 ASP A CA 1
ATOM 587 C C . ASP A 1 73 ? -14.167 -1.487 11.990 1.00 78.94 73 ASP A C 1
ATOM 589 O O . ASP A 1 73 ? -14.933 -1.846 12.888 1.00 78.94 73 ASP A O 1
ATOM 593 N N . ASP A 1 74 ? -13.495 -0.324 12.019 1.00 63.09 74 ASP A N 1
ATOM 594 C CA . ASP A 1 74 ? -13.640 0.760 13.016 1.00 63.09 74 ASP A CA 1
ATOM 595 C C . ASP A 1 74 ? -14.775 1.738 12.643 1.00 63.09 74 ASP A C 1
ATOM 597 O O . ASP A 1 74 ? -15.520 2.162 13.563 1.00 63.09 74 ASP A O 1
#

pLDDT: mean 85.76, std 7.81, range [60.25, 93.69]

Sequence (74 aa):
MDKSFTFFQNVMKDAFAGSFASAYDKVQDWTSMQSLIVVSAIDEHYDVLMSHEELKNVMKLEELHQKVLQKCDD

Secondary structure (DSSP, 8-state):
----HHHHHHHHHHHTTTTTTTSTT-GGG--HHHHHHHHHHHHHHH-----HHHHHT--SHHHHHHHHHHHH--

Foldseek 3Di:
DDLDLVVLLVLLQVLQPDPRNVCSFALCPDDPVSVVSSQVSLCVPQVDHDDPVNSNPDGGSVVVSVVSVVRSVD

Radius of gyration: 11.09 Å; chains: 1; bounding box: 27×22×29 Å